Protein AF-A0A3N9WUT8-F1 (afdb_monomer_lite)

Foldseek 3Di:
DPDLCVVCVVVVHDADPLLVQLCCCCPVVVDDLCVSCVVVVHDSVRSVVNVVVRVVVSVVVVVVVVPCPPPNDDPPPPPPPDPDPDDD

Structure (mmCIF, N/CA/C/O backbone):
data_AF-A0A3N9WUT8-F1
#
_entry.id   AF-A0A3N9WUT8-F1
#
loop_
_atom_site.group_PDB
_atom_site.id
_atom_site.type_symbol
_atom_site.label_atom_id
_atom_site.label_alt_id
_atom_site.label_comp_id
_atom_site.label_asym_id
_atom_site.label_entity_id
_atom_site.label_seq_id
_atom_site.pdbx_PDB_ins_code
_atom_site.Cartn_x
_atom_site.Cartn_y
_atom_site.Cartn_z
_atom_site.occupancy
_atom_site.B_iso_or_equiv
_atom_site.auth_seq_id
_atom_site.auth_comp_id
_atom_site.auth_asym_id
_atom_site.auth_atom_id
_atom_site.pdbx_PDB_model_num
ATOM 1 N N . MET A 1 1 ? -8.727 -4.431 -18.748 1.00 44.34 1 MET A N 1
ATOM 2 C CA . MET A 1 1 ? -7.725 -3.756 -17.894 1.00 44.34 1 MET A CA 1
ATOM 3 C C . MET A 1 1 ? -6.952 -4.808 -17.095 1.00 44.34 1 MET A C 1
ATOM 5 O O . MET A 1 1 ? -7.151 -4.944 -15.900 1.00 44.34 1 MET A O 1
ATOM 9 N N . GLN A 1 2 ? -6.110 -5.581 -17.779 1.00 49.28 2 GLN A N 1
ATOM 10 C CA . GLN A 1 2 ? -5.136 -6.535 -17.226 1.00 49.28 2 GLN A CA 1
ATOM 11 C C . GLN A 1 2 ? -3.784 -6.049 -17.745 1.00 49.28 2 GLN A C 1
ATOM 13 O O . GLN A 1 2 ? -3.698 -5.716 -18.924 1.00 49.28 2 GLN A O 1
ATOM 18 N N . GLY A 1 3 ? -2.774 -5.887 -16.903 1.00 53.66 3 GLY A N 1
ATOM 19 C CA . GLY A 1 3 ? -1.489 -5.365 -17.379 1.00 53.66 3 GLY A CA 1
ATOM 20 C C . GLY A 1 3 ? -0.564 -4.943 -16.254 1.00 53.66 3 GLY A C 1
ATOM 21 O O . GLY A 1 3 ? 0.594 -5.320 -16.238 1.00 53.66 3 GLY A O 1
ATOM 22 N N . MET A 1 4 ? -1.082 -4.253 -15.238 1.00 50.62 4 MET A N 1
ATOM 23 C CA . MET A 1 4 ? -0.220 -3.705 -14.186 1.00 50.62 4 MET A CA 1
ATOM 24 C C . MET A 1 4 ? 0.156 -4.743 -13.118 1.00 50.62 4 MET A C 1
ATOM 26 O O . MET A 1 4 ? 1.312 -4.832 -12.723 1.00 50.62 4 MET A O 1
ATOM 30 N N . ALA A 1 5 ? -0.804 -5.556 -12.662 1.00 55.00 5 ALA A N 1
ATOM 31 C CA . ALA A 1 5 ? -0.534 -6.636 -11.707 1.00 55.00 5 ALA A CA 1
ATOM 32 C C . ALA A 1 5 ? 0.263 -7.788 -12.349 1.00 55.00 5 ALA A C 1
ATOM 34 O O . ALA A 1 5 ? 1.123 -8.372 -11.690 1.00 55.00 5 ALA A O 1
ATOM 35 N N . ASP A 1 6 ? 0.009 -8.056 -13.635 1.00 57.34 6 ASP A N 1
ATOM 36 C CA . ASP A 1 6 ? 0.669 -9.102 -14.425 1.00 57.34 6 ASP A CA 1
ATOM 37 C C . ASP A 1 6 ? 2.150 -8.789 -14.698 1.00 57.34 6 ASP A C 1
ATOM 39 O O . ASP A 1 6 ? 2.994 -9.684 -14.677 1.00 57.34 6 ASP A O 1
ATOM 43 N N . ASP A 1 7 ? 2.496 -7.512 -14.879 1.00 58.34 7 ASP A N 1
ATOM 44 C CA . ASP A 1 7 ? 3.878 -7.073 -15.101 1.00 58.34 7 ASP A CA 1
ATOM 45 C C . ASP A 1 7 ? 4.778 -7.289 -13.869 1.00 58.34 7 ASP A C 1
ATOM 47 O O . ASP A 1 7 ? 5.964 -7.617 -13.990 1.00 58.34 7 ASP A O 1
ATOM 51 N N . PHE A 1 8 ? 4.219 -7.162 -12.662 1.00 58.91 8 PHE A N 1
ATOM 52 C CA . PHE A 1 8 ? 4.940 -7.418 -11.413 1.00 58.91 8 PHE A CA 1
ATOM 53 C C . PHE A 1 8 ? 5.166 -8.914 -11.171 1.00 58.91 8 PHE A C 1
ATOM 55 O O . PHE A 1 8 ? 6.281 -9.332 -10.834 1.00 58.91 8 PHE A O 1
ATOM 62 N N . THR A 1 9 ? 4.140 -9.740 -11.394 1.00 60.06 9 THR A N 1
ATOM 63 C CA . THR A 1 9 ? 4.261 -11.203 -11.312 1.00 60.06 9 THR A CA 1
ATOM 64 C C . THR A 1 9 ? 5.209 -11.753 -12.376 1.00 60.06 9 THR A C 1
ATOM 66 O O . THR A 1 9 ? 6.034 -12.606 -12.044 1.00 60.06 9 THR A O 1
ATOM 69 N N . ALA A 1 10 ? 5.189 -11.221 -13.601 1.00 57.56 10 ALA A N 1
ATOM 70 C CA . ALA A 1 10 ? 6.124 -11.589 -14.667 1.00 57.56 10 ALA A CA 1
ATOM 71 C C . ALA A 1 10 ? 7.589 -11.233 -14.339 1.00 57.56 10 ALA A C 1
ATOM 73 O O . ALA A 1 10 ? 8.507 -11.951 -14.734 1.00 57.56 10 ALA A O 1
ATOM 74 N N . ALA A 1 11 ? 7.825 -10.164 -13.569 1.00 58.97 11 ALA A N 1
ATOM 75 C CA . ALA A 1 11 ? 9.151 -9.775 -13.082 1.00 58.97 11 ALA A CA 1
ATOM 76 C C . ALA A 1 11 ? 9.603 -10.530 -11.810 1.00 58.97 11 ALA A C 1
ATOM 78 O O . ALA A 1 11 ? 10.662 -10.220 -11.257 1.00 58.97 11 ALA A O 1
ATOM 79 N N . GLY A 1 12 ? 8.806 -11.482 -11.308 1.00 59.75 12 GLY A N 1
ATOM 80 C CA . GLY A 1 12 ? 9.089 -12.225 -10.075 1.00 59.75 12 GLY A CA 1
ATOM 81 C C . GLY A 1 12 ? 9.020 -11.376 -8.799 1.00 59.75 12 GLY A C 1
ATOM 82 O O . GLY A 1 12 ? 9.499 -11.805 -7.749 1.00 59.75 12 GLY A O 1
ATOM 83 N N . ARG A 1 13 ? 8.444 -10.168 -8.861 1.00 67.12 13 ARG A N 1
ATOM 84 C CA . ARG A 1 13 ? 8.321 -9.253 -7.718 1.00 67.12 13 ARG A CA 1
ATOM 85 C C . ARG A 1 13 ? 6.862 -9.139 -7.303 1.00 67.12 13 ARG A C 1
ATOM 87 O O . ARG A 1 13 ? 6.053 -8.567 -8.019 1.00 67.12 13 ARG A O 1
ATOM 94 N N . ARG A 1 14 ? 6.519 -9.640 -6.116 1.00 76.12 14 ARG A N 1
ATOM 95 C CA . ARG A 1 14 ? 5.182 -9.448 -5.540 1.00 76.12 14 ARG A CA 1
ATOM 96 C C . ARG A 1 14 ? 5.109 -8.116 -4.797 1.00 76.12 14 ARG A C 1
ATOM 98 O O . ARG A 1 14 ? 5.935 -7.856 -3.926 1.00 76.12 14 ARG A O 1
ATOM 105 N N . LEU A 1 15 ? 4.120 -7.296 -5.142 1.00 82.12 15 LEU A N 1
ATOM 106 C CA . LEU A 1 15 ? 3.734 -6.136 -4.340 1.00 82.12 15 LEU A CA 1
ATOM 107 C C . LEU A 1 15 ? 2.949 -6.589 -3.106 1.00 82.12 15 LEU A C 1
ATOM 109 O O . LEU A 1 15 ? 2.281 -7.623 -3.144 1.00 82.12 15 LEU A O 1
ATOM 113 N N . ASP A 1 16 ? 3.037 -5.815 -2.024 1.00 89.06 16 ASP A N 1
ATOM 114 C CA . ASP A 1 16 ? 2.275 -6.059 -0.798 1.00 89.06 16 ASP A CA 1
ATOM 115 C C . ASP A 1 16 ? 0.777 -5.805 -1.064 1.00 89.06 16 ASP A C 1
ATOM 117 O O . ASP A 1 16 ? 0.404 -4.655 -1.322 1.00 89.06 16 ASP A O 1
ATOM 121 N N . PRO A 1 17 ? -0.095 -6.830 -0.992 1.00 90.69 17 PRO A N 1
ATOM 122 C CA . PRO A 1 17 ? -1.522 -6.665 -1.265 1.00 90.69 17 PRO A CA 1
ATOM 123 C C . PRO A 1 17 ? -2.198 -5.669 -0.320 1.00 90.69 17 PRO A C 1
ATOM 125 O O . PRO A 1 17 ? -3.033 -4.882 -0.753 1.00 90.69 17 PRO A O 1
ATOM 128 N N . GLN A 1 18 ? -1.806 -5.645 0.958 1.00 93.31 18 GLN A N 1
ATOM 129 C CA . GLN A 1 18 ? -2.370 -4.692 1.920 1.00 93.31 18 GLN A CA 1
ATOM 130 C C . GLN A 1 18 ? -1.858 -3.274 1.661 1.00 93.31 18 GLN A C 1
ATOM 132 O O . GLN A 1 18 ? -2.564 -2.299 1.900 1.00 93.31 18 GLN A O 1
ATOM 137 N N . GLY A 1 19 ? -0.631 -3.145 1.158 1.00 94.69 19 GLY A N 1
ATOM 138 C CA . GLY A 1 19 ? -0.099 -1.866 0.708 1.00 94.69 19 GLY A CA 1
ATOM 139 C C . GLY A 1 19 ? -0.851 -1.312 -0.500 1.00 94.69 19 GLY A C 1
ATOM 140 O O . GLY A 1 19 ? -1.170 -0.128 -0.519 1.00 94.69 19 GLY A O 1
ATOM 141 N N . LEU A 1 20 ? -1.180 -2.168 -1.470 1.00 94.12 20 LEU A N 1
ATOM 142 C CA . LEU A 1 20 ? -1.988 -1.795 -2.633 1.00 94.12 20 LEU A CA 1
ATOM 143 C C . LEU A 1 20 ? -3.398 -1.357 -2.237 1.00 94.12 20 LEU A C 1
ATOM 145 O O . LEU A 1 20 ? -3.864 -0.324 -2.711 1.00 94.12 20 LEU A O 1
ATOM 149 N N . GLU A 1 21 ? -4.037 -2.091 -1.329 1.00 95.44 21 GLU A N 1
ATOM 150 C CA . GLU A 1 21 ? -5.362 -1.749 -0.806 1.00 95.44 21 GLU A CA 1
ATOM 151 C C . GLU A 1 21 ? -5.360 -0.378 -0.107 1.00 95.44 21 GLU A C 1
ATOM 153 O O . GLU A 1 21 ? -6.225 0.459 -0.359 1.00 95.44 21 GLU A O 1
ATOM 158 N N . LEU A 1 22 ? -4.339 -0.095 0.713 1.00 96.88 22 LEU A N 1
ATOM 159 C CA . LEU A 1 22 ? -4.168 1.215 1.352 1.00 96.88 22 LEU A CA 1
ATOM 160 C C . LEU A 1 22 ? -3.998 2.349 0.331 1.00 96.88 22 LEU A C 1
ATOM 162 O O . LEU A 1 22 ? -4.531 3.442 0.531 1.00 96.88 22 LEU A O 1
ATOM 166 N N . ILE A 1 23 ? -3.257 2.119 -0.756 1.00 95.19 23 ILE A N 1
ATOM 167 C CA . ILE A 1 23 ? -3.096 3.105 -1.834 1.00 95.19 23 ILE A CA 1
ATOM 168 C C . ILE A 1 23 ? -4.437 3.337 -2.538 1.00 95.19 23 ILE A C 1
ATOM 170 O O . ILE A 1 23 ? -4.816 4.489 -2.736 1.00 95.19 23 ILE A O 1
ATOM 174 N N . ALA A 1 24 ? -5.164 2.271 -2.881 1.00 94.94 24 ALA A N 1
ATOM 175 C CA . ALA A 1 24 ? -6.448 2.362 -3.571 1.00 94.94 24 ALA A CA 1
ATOM 176 C C . ALA A 1 24 ? -7.463 3.181 -2.762 1.00 94.94 24 ALA A C 1
ATOM 178 O O . ALA A 1 24 ? -7.955 4.197 -3.252 1.00 94.94 24 ALA A O 1
ATOM 179 N N . ARG A 1 25 ? -7.672 2.828 -1.490 1.00 95.62 25 ARG A N 1
ATOM 180 C CA . ARG A 1 25 ? -8.628 3.524 -0.617 1.00 95.62 25 ARG A CA 1
ATOM 181 C C . ARG A 1 25 ? -8.284 4.995 -0.401 1.00 95.62 25 ARG A C 1
ATOM 183 O O . ARG A 1 25 ? -9.161 5.854 -0.388 1.00 95.62 25 ARG A O 1
ATOM 190 N N . THR A 1 26 ? -6.998 5.316 -0.253 1.00 94.56 26 THR A N 1
ATOM 191 C CA . THR A 1 26 ? -6.583 6.697 0.043 1.00 94.56 26 THR A CA 1
ATOM 192 C C . THR A 1 26 ? -6.483 7.589 -1.193 1.00 94.56 26 THR A C 1
ATOM 194 O O . THR A 1 26 ? -6.772 8.781 -1.095 1.00 94.56 26 THR A O 1
ATOM 197 N N . LEU A 1 27 ? -6.097 7.055 -2.358 1.00 91.19 27 LEU A N 1
ATOM 198 C CA . LEU A 1 27 ? -5.945 7.849 -3.584 1.00 91.19 27 LEU A CA 1
ATOM 199 C C . LEU A 1 27 ? -7.182 7.840 -4.483 1.00 91.19 27 LEU A C 1
ATOM 201 O O . LEU A 1 27 ? -7.490 8.870 -5.082 1.00 91.19 27 LEU A O 1
ATOM 205 N N . LEU A 1 28 ? -7.868 6.702 -4.611 1.00 90.31 28 LEU A N 1
ATOM 206 C CA . LEU A 1 28 ? -9.017 6.557 -5.510 1.00 90.31 28 LEU A CA 1
ATOM 207 C C . LEU A 1 28 ? -10.314 6.888 -4.777 1.00 90.31 28 LEU A C 1
ATOM 209 O O . LEU A 1 28 ? -11.061 7.758 -5.223 1.00 90.31 28 LEU A O 1
ATOM 213 N N . ASP A 1 29 ? -10.517 6.276 -3.611 1.00 91.44 29 ASP A N 1
ATOM 21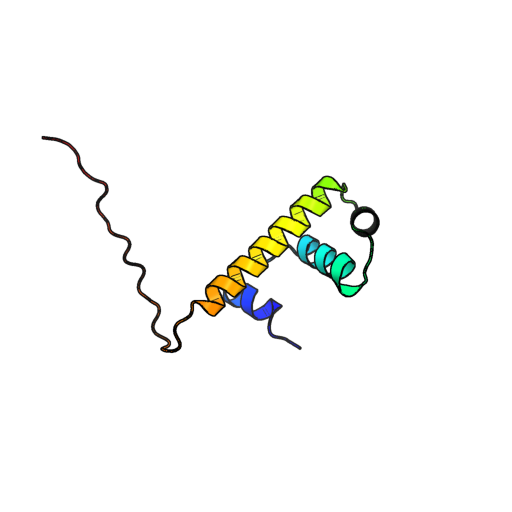4 C CA . ASP A 1 29 ? -11.748 6.450 -2.829 1.00 91.44 29 ASP A CA 1
ATOM 215 C C . ASP A 1 29 ? -11.701 7.689 -1.920 1.00 91.44 29 ASP A C 1
ATOM 217 O O . ASP A 1 29 ? -12.698 8.061 -1.305 1.00 91.44 29 ASP A O 1
ATOM 221 N N . ARG A 1 30 ? -10.543 8.370 -1.866 1.00 92.00 30 ARG A N 1
ATOM 222 C CA . ARG A 1 30 ? -10.276 9.570 -1.049 1.00 92.00 30 ARG A CA 1
ATOM 223 C C . ARG A 1 30 ? -10.546 9.369 0.446 1.00 92.00 30 ARG A C 1
ATOM 225 O O . ARG A 1 30 ? -10.770 10.341 1.169 1.00 92.00 30 ARG A O 1
ATOM 232 N N . GLN A 1 31 ? -10.499 8.124 0.911 1.00 93.88 31 GLN A N 1
ATOM 233 C CA . GLN A 1 31 ? -10.648 7.784 2.318 1.00 93.88 31 GLN A CA 1
ATOM 234 C C . GLN A 1 31 ? -9.449 8.320 3.114 1.00 93.88 31 GLN A C 1
ATOM 236 O O . GLN A 1 31 ? -8.312 8.357 2.626 1.00 93.88 31 GLN A O 1
ATOM 241 N N . GLN A 1 32 ? -9.674 8.719 4.366 1.00 96.88 32 GLN A N 1
ATOM 242 C CA . GLN A 1 32 ? -8.563 9.067 5.248 1.00 96.88 32 GLN A CA 1
ATOM 243 C C . GLN A 1 32 ? -7.744 7.815 5.586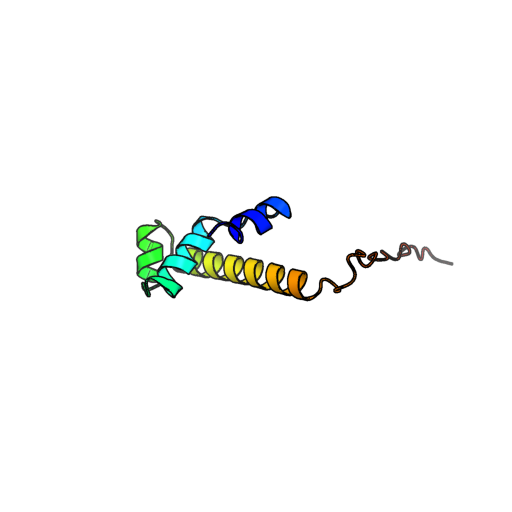 1.00 96.88 32 GLN A C 1
ATOM 245 O O . GLN A 1 32 ? -8.290 6.740 5.824 1.00 96.88 32 GLN A O 1
ATOM 250 N N . LEU A 1 33 ? -6.415 7.956 5.666 1.00 94.25 33 LEU A N 1
ATOM 251 C CA . LEU A 1 33 ? -5.517 6.833 5.973 1.00 94.25 33 LEU A CA 1
ATOM 252 C C . LEU A 1 33 ? -5.847 6.171 7.320 1.00 94.25 33 LEU A C 1
ATOM 254 O O . LEU A 1 33 ? -5.674 4.967 7.466 1.00 94.25 33 LEU A O 1
ATOM 258 N N . THR A 1 34 ? -6.308 6.951 8.297 1.00 97.06 34 THR A N 1
ATOM 259 C CA . THR A 1 34 ? -6.714 6.467 9.624 1.00 97.06 34 THR A CA 1
ATOM 260 C C . THR A 1 34 ? -7.913 5.526 9.557 1.00 97.06 34 THR A C 1
ATOM 262 O O . THR A 1 34 ? -7.933 4.516 10.251 1.00 97.06 34 THR A O 1
ATOM 265 N N . GLU A 1 35 ? -8.878 5.837 8.699 1.00 97.00 35 GLU A N 1
ATOM 266 C CA . GLU A 1 35 ? -10.096 5.058 8.487 1.00 97.00 35 GLU A CA 1
ATOM 267 C C . GLU A 1 35 ? -9.779 3.765 7.723 1.00 97.00 35 GLU A C 1
ATOM 269 O O . GLU A 1 35 ? -10.070 2.674 8.202 1.00 97.00 35 GLU A O 1
ATOM 274 N N . ALA A 1 36 ? -9.011 3.869 6.632 1.00 96.50 36 ALA A N 1
ATOM 275 C CA . ALA A 1 36 ? -8.522 2.705 5.894 1.00 96.50 36 ALA A CA 1
AT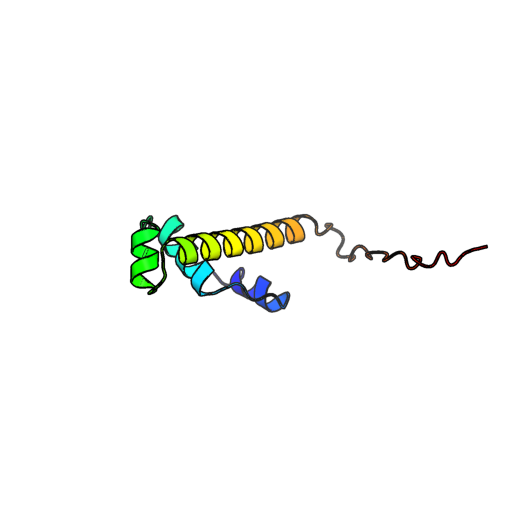OM 276 C C . ALA A 1 36 ? -7.651 1.776 6.767 1.00 96.50 36 ALA A C 1
ATOM 278 O O . ALA A 1 36 ? -7.686 0.556 6.618 1.00 96.50 36 ALA A O 1
ATOM 279 N N . ALA A 1 37 ? -6.855 2.336 7.686 1.00 96.88 37 ALA A N 1
ATOM 280 C CA . ALA A 1 37 ? -6.062 1.555 8.631 1.00 96.88 37 ALA A CA 1
ATOM 281 C C . ALA A 1 37 ? -6.949 0.791 9.623 1.00 96.88 37 ALA A C 1
ATOM 283 O O . ALA A 1 37 ? -6.692 -0.388 9.870 1.00 96.88 37 ALA A O 1
ATOM 284 N N . ALA A 1 38 ? -7.990 1.441 10.152 1.00 97.19 38 ALA A N 1
ATOM 285 C CA . ALA A 1 38 ? -8.943 0.818 11.064 1.00 97.19 38 ALA A CA 1
ATOM 286 C C . ALA A 1 38 ? -9.684 -0.347 10.392 1.00 97.19 38 ALA A C 1
ATOM 288 O O . ALA A 1 38 ? -9.722 -1.441 10.955 1.00 97.19 38 ALA A O 1
ATOM 289 N N . ASP A 1 39 ? -10.164 -0.154 9.161 1.00 96.38 39 ASP A N 1
ATOM 290 C CA . ASP A 1 39 ? -10.854 -1.193 8.385 1.00 96.38 39 ASP A CA 1
ATOM 291 C C . ASP A 1 39 ? -9.977 -2.426 8.123 1.00 96.38 39 ASP A C 1
ATOM 293 O O . ASP A 1 39 ? -10.467 -3.551 8.035 1.00 96.38 39 ASP A O 1
ATOM 297 N N . LEU A 1 40 ? -8.665 -2.219 7.991 1.00 94.75 40 LEU A N 1
ATOM 298 C CA . LEU A 1 40 ? -7.687 -3.280 7.747 1.00 94.75 40 LEU A CA 1
ATOM 299 C C . LEU A 1 40 ? -7.083 -3.858 9.037 1.00 94.75 40 LEU A C 1
ATOM 301 O O . LEU A 1 40 ? -6.199 -4.714 8.959 1.00 94.75 40 LEU A O 1
ATOM 305 N N . GLY A 1 41 ? -7.527 -3.403 10.213 1.00 96.81 41 GLY A N 1
ATOM 306 C CA . GLY A 1 41 ? -7.008 -3.852 11.507 1.00 96.81 41 GLY A CA 1
ATOM 307 C C . GLY A 1 41 ? -5.539 -3.482 11.741 1.00 96.81 41 GLY A C 1
ATOM 308 O O . GLY A 1 41 ? -4.810 -4.213 12.412 1.00 96.81 41 GLY A O 1
ATOM 309 N N . LEU A 1 42 ? -5.076 -2.373 11.161 1.00 95.88 42 LEU A N 1
ATOM 310 C CA . LEU A 1 42 ? -3.701 -1.889 11.262 1.00 95.88 42 LEU A CA 1
ATOM 311 C C . LEU A 1 42 ? -3.613 -0.674 12.184 1.00 95.88 42 LEU A C 1
ATOM 313 O O . LEU A 1 42 ? -4.497 0.180 12.216 1.00 95.88 42 LEU A O 1
ATOM 317 N N . SER A 1 43 ? -2.480 -0.530 12.876 1.00 98.00 43 SER A N 1
ATOM 318 C CA . SER A 1 43 ? -2.145 0.764 13.468 1.00 98.00 43 SER A CA 1
ATOM 319 C C . SER A 1 43 ? -1.876 1.790 12.365 1.00 98.00 43 SER A C 1
ATOM 321 O O . SER A 1 43 ? -1.374 1.453 11.288 1.00 98.00 43 SER A O 1
ATOM 323 N N . VAL A 1 44 ? -2.161 3.063 12.645 1.00 96.94 44 VAL A N 1
ATOM 324 C CA . VAL A 1 44 ? -1.963 4.158 11.680 1.00 96.94 44 VAL A CA 1
ATOM 325 C C . VAL A 1 44 ? -0.503 4.235 11.212 1.00 96.94 44 VAL A C 1
ATOM 327 O O . VAL A 1 44 ? -0.243 4.393 10.021 1.00 96.94 44 VAL A O 1
ATOM 330 N N . ASP A 1 45 ? 0.461 4.046 12.121 1.00 97.75 45 ASP A N 1
ATOM 331 C CA . ASP A 1 45 ? 1.893 4.022 11.787 1.00 97.75 45 ASP A CA 1
ATOM 332 C C . ASP A 1 45 ? 2.264 2.831 10.882 1.00 97.75 45 ASP A C 1
ATOM 334 O O . ASP A 1 45 ? 2.995 2.994 9.899 1.00 97.75 45 ASP A O 1
ATOM 338 N N . ALA A 1 46 ? 1.723 1.638 11.157 1.00 97.44 46 ALA A N 1
ATOM 339 C CA . ALA A 1 46 ? 1.950 0.465 10.317 1.00 97.44 46 ALA A CA 1
ATOM 340 C C . ALA A 1 46 ? 1.357 0.657 8.914 1.00 97.44 46 ALA A C 1
ATOM 342 O O . ALA A 1 46 ? 2.032 0.366 7.922 1.00 97.44 46 ALA A O 1
ATOM 343 N N . ALA A 1 47 ? 0.139 1.198 8.826 1.00 97.44 47 ALA A N 1
ATOM 344 C CA . ALA A 1 47 ? -0.514 1.526 7.565 1.00 97.44 47 ALA A CA 1
ATOM 345 C C . ALA A 1 47 ? 0.298 2.554 6.765 1.00 97.44 47 ALA A C 1
ATOM 347 O O . ALA A 1 47 ? 0.592 2.324 5.592 1.00 97.44 47 ALA A O 1
ATOM 348 N N . TYR A 1 48 ? 0.761 3.632 7.407 1.00 96.56 48 TYR A N 1
ATOM 349 C CA . TYR A 1 48 ? 1.610 4.638 6.768 1.00 96.56 48 TYR A CA 1
ATOM 350 C C . TYR A 1 48 ? 2.897 4.030 6.197 1.00 96.56 48 TYR A C 1
ATOM 352 O O . TYR A 1 48 ? 3.190 4.175 5.008 1.00 96.56 48 TYR A O 1
ATOM 360 N N . LYS A 1 49 ? 3.653 3.287 7.016 1.00 96.75 49 LYS A N 1
ATOM 361 C CA . LYS A 1 49 ? 4.918 2.660 6.597 1.00 96.75 49 LYS A CA 1
ATOM 362 C C . LYS A 1 49 ? 4.724 1.639 5.482 1.00 96.75 49 LYS A C 1
ATOM 364 O O . LYS A 1 49 ? 5.611 1.479 4.643 1.00 96.75 49 LYS A O 1
ATOM 369 N N . ARG A 1 50 ? 3.618 0.898 5.506 1.00 96.19 50 ARG A N 1
ATOM 370 C CA . ARG A 1 50 ? 3.301 -0.124 4.507 1.00 96.19 50 ARG A CA 1
ATOM 371 C C . ARG A 1 50 ? 2.881 0.501 3.181 1.00 96.19 50 ARG A C 1
ATOM 373 O O . ARG A 1 50 ? 3.419 0.118 2.141 1.00 96.19 50 ARG A O 1
ATOM 380 N N . ARG A 1 51 ? 1.997 1.501 3.225 1.00 94.81 51 ARG A N 1
ATOM 381 C CA . ARG A 1 51 ? 1.601 2.287 2.055 1.00 94.81 51 ARG A CA 1
ATOM 382 C C . ARG A 1 51 ? 2.832 2.903 1.388 1.00 94.81 51 ARG A C 1
ATOM 384 O O . ARG A 1 51 ? 3.085 2.626 0.221 1.00 94.81 51 ARG A O 1
ATOM 391 N N . ARG A 1 52 ? 3.663 3.614 2.157 1.00 94.44 52 ARG A N 1
ATOM 392 C CA . ARG A 1 52 ? 4.883 4.264 1.657 1.00 94.44 52 ARG A CA 1
ATOM 393 C C . ARG A 1 52 ? 5.856 3.286 0.990 1.00 94.44 52 ARG A C 1
ATOM 395 O O . ARG A 1 52 ? 6.303 3.536 -0.122 1.00 94.44 52 ARG A O 1
ATOM 402 N N . ARG A 1 53 ? 6.154 2.145 1.626 1.00 93.75 53 ARG A N 1
ATOM 403 C CA . ARG A 1 53 ? 7.029 1.110 1.033 1.00 93.75 53 ARG A CA 1
ATOM 404 C C . ARG A 1 53 ? 6.479 0.561 -0.284 1.00 93.75 53 ARG A C 1
ATOM 406 O O . ARG A 1 53 ? 7.245 0.239 -1.188 1.00 93.75 53 ARG A O 1
ATOM 413 N N . THR A 1 54 ? 5.159 0.453 -0.390 1.00 93.06 54 THR A N 1
ATOM 414 C CA . THR A 1 54 ? 4.495 -0.036 -1.603 1.00 93.06 54 THR A CA 1
ATOM 415 C C . THR A 1 54 ? 4.541 1.009 -2.715 1.00 93.06 54 THR A C 1
ATOM 417 O O . THR A 1 54 ? 4.868 0.666 -3.848 1.00 93.06 54 THR A O 1
ATOM 420 N N . GLU A 1 55 ? 4.320 2.286 -2.395 1.00 91.56 55 GLU A N 1
ATOM 421 C CA . GLU A 1 55 ? 4.499 3.405 -3.332 1.00 91.56 55 GLU A CA 1
ATOM 422 C C . GLU A 1 55 ? 5.943 3.476 -3.853 1.00 91.56 55 GLU A C 1
ATOM 424 O O . GLU A 1 55 ? 6.161 3.586 -5.059 1.00 91.56 55 GLU A O 1
ATOM 429 N N . GLU A 1 56 ? 6.934 3.329 -2.970 1.00 90.56 56 GLU A N 1
ATOM 430 C CA . GLU A 1 56 ? 8.357 3.288 -3.332 1.00 90.56 56 GLU A CA 1
ATOM 431 C C . GLU A 1 56 ? 8.679 2.097 -4.254 1.00 90.56 56 GLU A C 1
ATOM 433 O O . GLU A 1 56 ? 9.397 2.255 -5.244 1.00 90.56 56 GLU A O 1
ATOM 438 N N . ALA A 1 57 ? 8.115 0.914 -3.988 1.00 87.50 57 ALA A N 1
ATOM 439 C CA . ALA A 1 57 ? 8.289 -0.263 -4.840 1.00 87.50 57 ALA A CA 1
ATOM 440 C C . ALA A 1 57 ? 7.673 -0.073 -6.237 1.00 87.50 57 ALA A C 1
ATOM 442 O O . ALA A 1 57 ? 8.289 -0.453 -7.239 1.00 87.50 57 ALA A O 1
ATOM 443 N N . ILE A 1 58 ? 6.492 0.549 -6.311 1.00 87.06 58 ILE A N 1
ATOM 444 C CA . ILE A 1 58 ? 5.831 0.903 -7.572 1.00 87.06 58 ILE A CA 1
ATOM 445 C C . ILE A 1 58 ? 6.684 1.912 -8.346 1.00 87.06 58 ILE A C 1
ATOM 447 O O . ILE A 1 58 ? 7.020 1.676 -9.507 1.00 87.06 58 ILE A O 1
ATOM 451 N N . ALA A 1 59 ? 7.106 2.998 -7.698 1.00 85.69 59 ALA A N 1
ATOM 452 C CA . ALA A 1 59 ? 7.940 4.024 -8.316 1.00 85.69 59 ALA A CA 1
ATOM 453 C C . ALA A 1 59 ? 9.267 3.448 -8.838 1.00 85.69 59 ALA A C 1
ATOM 455 O O . ALA A 1 59 ? 9.681 3.759 -9.957 1.00 85.69 59 ALA A O 1
ATOM 456 N N . ALA A 1 60 ? 9.910 2.561 -8.072 1.00 83.88 60 ALA A N 1
ATOM 457 C CA . ALA A 1 60 ? 11.137 1.888 -8.485 1.00 83.88 60 ALA A CA 1
ATOM 458 C C . ALA A 1 60 ? 10.926 1.009 -9.728 1.00 83.88 60 ALA A C 1
ATOM 460 O O . ALA A 1 60 ? 11.761 1.024 -10.633 1.00 83.88 60 ALA A O 1
ATOM 461 N N . PHE A 1 61 ? 9.812 0.276 -9.806 1.00 80.38 61 PHE A N 1
ATOM 462 C CA . PHE A 1 61 ? 9.477 -0.533 -10.979 1.00 80.38 61 PHE A CA 1
ATOM 463 C C . PHE A 1 61 ? 9.298 0.327 -12.235 1.00 80.38 61 PHE A C 1
ATOM 465 O O . PHE A 1 61 ? 9.934 0.054 -13.253 1.00 80.38 61 PHE A 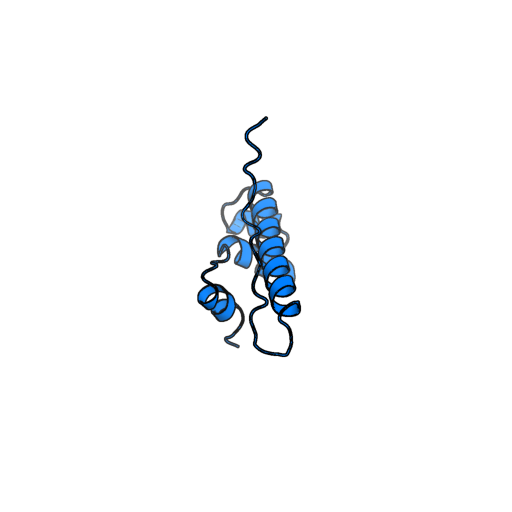O 1
ATOM 472 N N . TYR A 1 62 ? 8.521 1.411 -12.152 1.00 73.50 62 TYR A N 1
ATOM 473 C CA . TYR A 1 62 ? 8.328 2.327 -13.282 1.00 73.50 62 TYR A CA 1
ATOM 474 C C . TYR A 1 62 ? 9.615 3.040 -13.697 1.00 73.50 62 TYR A C 1
ATOM 476 O O . TYR A 1 62 ? 9.881 3.181 -14.890 1.00 73.50 62 TYR A O 1
ATOM 484 N N . CYS A 1 63 ? 10.468 3.417 -12.742 1.00 72.56 63 CYS A N 1
ATOM 485 C CA . CYS A 1 63 ? 11.792 3.961 -13.044 1.00 72.56 63 CYS A CA 1
ATOM 486 C C . CYS A 1 63 ? 12.689 2.953 -13.785 1.00 72.56 63 CYS A C 1
ATOM 488 O O . CYS A 1 63 ? 13.469 3.349 -14.652 1.00 72.56 63 CYS A O 1
ATOM 490 N N . ILE A 1 64 ? 12.596 1.658 -13.467 1.00 60.47 64 ILE A N 1
ATOM 491 C CA . ILE A 1 64 ? 13.327 0.594 -14.171 1.00 60.47 64 ILE A CA 1
ATOM 492 C C . ILE A 1 64 ? 12.740 0.372 -15.570 1.00 60.47 64 ILE A C 1
ATOM 494 O O . ILE A 1 64 ? 13.498 0.292 -16.537 1.00 60.47 64 ILE A O 1
ATOM 498 N N . ALA A 1 65 ? 11.411 0.326 -15.698 1.00 59.00 65 ALA A N 1
ATOM 499 C CA . ALA A 1 65 ? 10.731 0.181 -16.983 1.00 59.00 65 ALA A CA 1
ATOM 500 C C . ALA A 1 65 ? 11.050 1.349 -17.936 1.00 59.00 65 ALA A C 1
ATOM 502 O O . ALA A 1 65 ? 11.351 1.117 -19.104 1.00 59.00 65 ALA A O 1
ATOM 503 N N . GLY A 1 66 ? 11.100 2.585 -17.427 1.00 56.75 66 GLY A N 1
ATOM 504 C CA . GLY A 1 66 ? 11.479 3.776 -18.197 1.00 56.75 66 GLY A CA 1
ATOM 505 C C . GLY A 1 66 ? 12.959 3.835 -18.603 1.00 56.75 66 GLY A C 1
ATOM 506 O O . GLY A 1 66 ? 13.310 4.551 -19.536 1.00 56.75 66 GLY A O 1
ATOM 507 N N . ARG A 1 67 ? 13.841 3.064 -17.949 1.00 55.72 67 ARG A N 1
ATOM 508 C CA . ARG A 1 67 ? 15.259 2.921 -18.336 1.00 55.72 67 ARG A CA 1
ATOM 509 C C . ARG A 1 67 ? 15.509 1.795 -19.339 1.00 55.72 67 ARG A C 1
ATOM 511 O O . ARG A 1 67 ? 16.666 1.577 -19.705 1.00 55.72 67 ARG A O 1
ATOM 518 N N . ARG A 1 68 ? 14.479 1.062 -19.774 1.00 50.00 68 ARG A N 1
ATOM 519 C CA . ARG A 1 68 ? 14.624 0.004 -20.779 1.00 50.00 68 ARG A CA 1
ATOM 520 C C . ARG A 1 68 ? 14.945 0.669 -22.130 1.00 50.00 68 ARG A C 1
ATOM 522 O O . ARG A 1 68 ? 14.101 1.396 -22.648 1.00 50.00 68 ARG A O 1
ATOM 529 N N . PRO A 1 69 ? 16.158 0.500 -22.692 1.00 47.62 69 PRO A N 1
ATOM 530 C CA . PRO A 1 69 ? 16.485 1.102 -23.979 1.00 47.62 69 PRO A CA 1
ATOM 531 C C . PRO A 1 69 ? 15.572 0.523 -25.070 1.00 47.62 69 PRO A C 1
ATOM 533 O O . PRO A 1 69 ? 15.235 -0.659 -25.038 1.00 47.62 69 PRO A O 1
ATOM 536 N N . ALA A 1 70 ? 15.177 1.358 -26.036 1.00 54.38 70 ALA A N 1
ATOM 537 C CA . ALA A 1 70 ? 14.275 0.989 -27.136 1.00 54.38 70 ALA A CA 1
ATOM 538 C C . ALA A 1 70 ? 14.815 -0.149 -28.026 1.00 54.38 70 ALA A C 1
ATOM 540 O O . ALA A 1 70 ? 14.058 -0.814 -28.727 1.00 54.38 70 ALA A O 1
ATOM 541 N N . SER A 1 71 ? 16.120 -0.413 -27.982 1.00 59.12 71 SER A N 1
ATOM 542 C CA . SER A 1 71 ? 16.693 -1.643 -28.510 1.00 59.12 71 SER A CA 1
ATOM 543 C C . SER A 1 71 ? 16.583 -2.713 -27.425 1.00 59.12 71 SER A C 1
ATOM 545 O O . SER A 1 71 ? 17.168 -2.566 -26.359 1.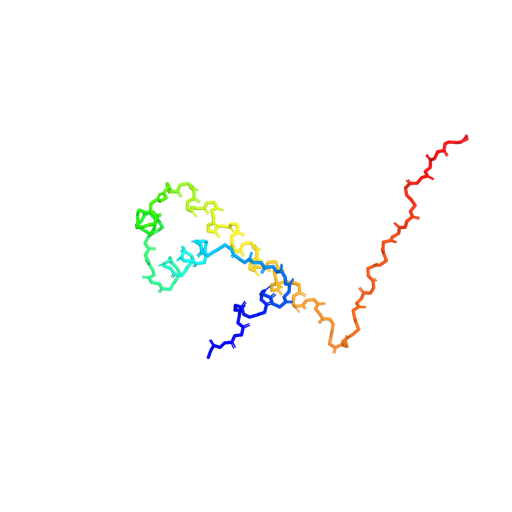00 59.12 71 SER A O 1
ATOM 547 N N . GLY A 1 72 ? 15.847 -3.802 -27.661 1.00 51.19 72 GLY A N 1
ATOM 548 C CA . GLY A 1 72 ? 15.608 -4.900 -26.705 1.00 51.19 72 GLY A CA 1
ATOM 549 C C . GLY A 1 72 ? 16.846 -5.678 -26.222 1.00 51.19 72 GLY A C 1
ATOM 550 O O . GLY A 1 72 ? 16.742 -6.845 -25.858 1.00 51.19 72 GLY A O 1
ATOM 551 N N . ARG A 1 73 ? 18.033 -5.070 -26.212 1.00 47.53 73 ARG A N 1
ATOM 552 C CA . ARG A 1 73 ? 19.263 -5.632 -25.677 1.00 47.53 73 ARG A CA 1
ATOM 553 C C . ARG A 1 73 ? 19.382 -5.238 -24.209 1.00 47.53 73 ARG A C 1
ATOM 555 O O . ARG A 1 73 ? 19.602 -4.073 -23.880 1.00 47.53 73 ARG A O 1
ATOM 562 N N . ALA A 1 74 ? 19.252 -6.226 -23.325 1.00 50.88 74 ALA A N 1
ATOM 563 C CA . ALA A 1 74 ? 19.599 -6.066 -21.921 1.00 50.88 74 ALA A CA 1
ATOM 564 C C . ALA A 1 74 ? 21.013 -5.473 -21.836 1.00 50.88 74 ALA A C 1
ATOM 566 O O . ALA A 1 74 ? 21.972 -6.057 -22.348 1.00 50.88 74 ALA A O 1
ATOM 567 N N . LYS A 1 75 ? 21.140 -4.283 -21.240 1.00 47.25 75 LYS A N 1
ATOM 568 C CA . LYS A 1 75 ? 22.444 -3.683 -20.977 1.00 47.25 75 LYS A CA 1
ATOM 569 C C . LYS A 1 75 ? 23.125 -4.611 -19.977 1.00 47.25 75 LYS A C 1
ATOM 571 O O . LYS A 1 75 ? 22.707 -4.670 -18.823 1.00 47.25 75 LYS A O 1
ATOM 576 N N . ALA A 1 76 ? 24.095 -5.395 -20.446 1.00 49.72 76 ALA A N 1
ATOM 577 C CA . ALA A 1 76 ? 24.877 -6.276 -19.598 1.00 49.72 76 ALA A CA 1
ATOM 578 C C . ALA A 1 76 ? 25.458 -5.430 -18.462 1.00 49.72 76 ALA A C 1
ATOM 580 O O . ALA A 1 76 ? 26.312 -4.569 -18.687 1.00 49.72 76 ALA A O 1
ATOM 581 N N . VAL A 1 77 ? 24.938 -5.632 -17.253 1.00 54.44 77 VAL A N 1
ATOM 582 C CA . VAL A 1 77 ? 25.557 -5.125 -16.037 1.00 54.44 77 VAL A CA 1
ATOM 583 C C . VAL A 1 77 ? 26.873 -5.879 -15.938 1.00 54.44 77 VAL A C 1
ATOM 585 O O . VAL A 1 77 ? 26.900 -7.038 -15.529 1.00 54.44 77 VAL A O 1
ATOM 588 N N . ARG A 1 78 ? 27.966 -5.252 -16.383 1.00 46.19 78 ARG A N 1
ATOM 589 C CA . ARG A 1 78 ? 29.304 -5.703 -16.017 1.00 46.19 78 ARG A CA 1
ATOM 590 C C . ARG A 1 78 ? 29.383 -5.559 -14.498 1.00 46.19 78 ARG A C 1
ATOM 592 O O . ARG A 1 78 ? 29.510 -4.453 -13.988 1.00 46.19 78 ARG A O 1
ATOM 599 N N . ARG A 1 79 ? 29.222 -6.669 -13.775 1.00 47.69 79 ARG A N 1
ATOM 600 C CA . ARG A 1 79 ? 29.857 -6.805 -12.467 1.00 47.69 79 ARG A CA 1
ATOM 601 C C . ARG A 1 79 ? 31.347 -6.831 -12.767 1.00 47.69 79 ARG A C 1
ATOM 603 O O . ARG A 1 79 ? 31.811 -7.817 -13.328 1.00 47.69 79 ARG A O 1
ATOM 610 N N . ASP A 1 80 ? 32.051 -5.750 -12.462 1.00 41.94 80 ASP A N 1
ATOM 611 C CA . ASP A 1 80 ? 33.499 -5.828 -12.293 1.00 41.94 80 ASP A CA 1
ATOM 612 C C . ASP A 1 80 ? 33.783 -6.860 -11.193 1.00 41.94 80 ASP A C 1
ATOM 614 O O . ASP A 1 80 ? 33.268 -6.709 -10.079 1.00 41.94 80 ASP A O 1
ATOM 618 N N . PRO A 1 81 ? 34.544 -7.929 -11.468 1.00 46.75 81 PRO A N 1
ATOM 619 C CA . PRO A 1 81 ? 35.038 -8.815 -10.439 1.00 46.75 81 PRO A CA 1
ATOM 620 C C . PRO A 1 81 ? 36.492 -8.433 -10.162 1.00 46.75 81 PRO A C 1
ATOM 622 O O . PRO A 1 81 ? 37.376 -8.911 -10.858 1.00 46.75 81 PRO A O 1
ATOM 625 N N . ALA A 1 82 ? 36.749 -7.569 -9.181 1.00 42.19 82 ALA A N 1
ATOM 626 C CA . ALA A 1 82 ? 38.069 -7.479 -8.545 1.00 42.19 82 ALA A CA 1
ATOM 627 C C . ALA A 1 82 ? 38.028 -6.566 -7.312 1.00 42.19 82 ALA A C 1
ATOM 629 O O . ALA A 1 82 ? 38.549 -5.456 -7.315 1.00 42.19 82 ALA A O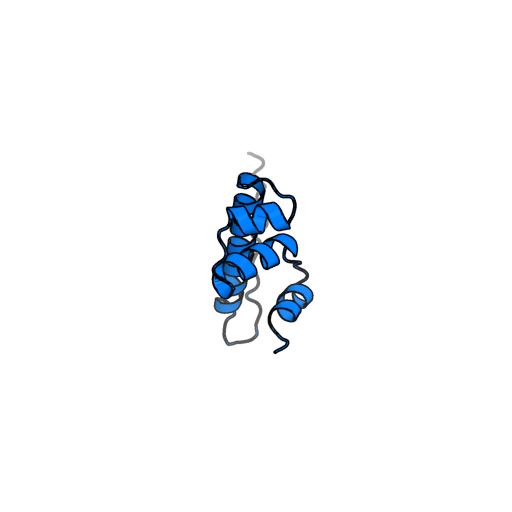 1
ATOM 630 N N . ALA A 1 83 ? 37.426 -7.058 -6.232 1.00 50.94 83 ALA A N 1
ATOM 631 C CA . ALA A 1 83 ? 37.849 -6.676 -4.890 1.00 50.94 83 ALA A CA 1
ATOM 632 C C . ALA A 1 83 ? 38.681 -7.835 -4.328 1.00 50.94 83 ALA A C 1
ATOM 634 O O . ALA A 1 83 ? 38.204 -8.601 -3.499 1.00 50.94 83 ALA A O 1
ATOM 635 N N . THR A 1 84 ? 39.911 -7.967 -4.825 1.00 52.09 84 THR A N 1
ATOM 636 C CA . THR A 1 84 ? 40.971 -8.720 -4.147 1.00 52.09 84 THR A CA 1
ATOM 637 C C . THR A 1 84 ? 42.280 -7.978 -4.384 1.00 52.09 84 THR A C 1
ATOM 639 O O . THR A 1 84 ? 43.011 -8.257 -5.327 1.00 52.09 84 THR A O 1
ATOM 642 N N . ALA A 1 85 ? 42.539 -6.969 -3.557 1.00 44.03 85 ALA A N 1
ATOM 643 C CA . ALA A 1 85 ? 43.892 -6.494 -3.311 1.00 44.03 85 ALA A CA 1
ATOM 644 C C . ALA A 1 85 ? 44.301 -7.056 -1.943 1.00 44.03 85 ALA A C 1
ATOM 646 O O . ALA A 1 85 ? 44.151 -6.400 -0.915 1.00 44.03 85 ALA A O 1
ATOM 647 N N . GLU A 1 86 ? 44.715 -8.325 -1.943 1.00 46.00 86 GLU A N 1
ATOM 648 C CA . GLU A 1 86 ? 45.651 -8.835 -0.941 1.00 46.00 86 GLU A CA 1
ATOM 649 C C . GLU A 1 86 ? 47.044 -8.278 -1.271 1.00 46.00 86 GLU A C 1
ATOM 651 O O . GLU A 1 86 ? 47.358 -8.023 -2.435 1.00 46.00 86 GLU A O 1
ATOM 656 N N . GLY A 1 87 ? 47.824 -7.989 -0.231 1.00 43.16 87 GLY A N 1
ATOM 657 C CA . GLY A 1 87 ? 48.970 -7.089 -0.292 1.00 43.16 87 GLY A CA 1
ATOM 658 C C . GLY A 1 87 ? 50.232 -7.589 -0.996 1.00 43.16 87 GLY A C 1
ATOM 659 O O . GLY A 1 87 ? 50.422 -8.777 -1.249 1.00 43.16 87 GLY A O 1
ATOM 660 N N . ALA A 1 88 ? 51.117 -6.619 -1.226 1.00 42.09 88 ALA A N 1
ATOM 661 C CA . ALA A 1 88 ? 52.571 -6.739 -1.232 1.00 42.09 88 ALA A CA 1
ATOM 662 C C . ALA A 1 88 ? 53.155 -5.385 -0.802 1.00 42.09 88 ALA A C 1
ATOM 664 O O . ALA A 1 88 ? 52.623 -4.352 -1.276 1.00 42.09 88 ALA A O 1
#

Secondary structure (DSSP, 8-state):
--SHHHHHHHTT----HHHHHHHHHHHTS---HHHHHHHTT--HHHHHHHHHHHHHHHHHHHHHHHTS-SS-----------------

Radius of gyration: 19.19 Å; chains: 1; bounding box: 64×22×42 Å

Sequence (88 aa):
MQGMADDFTAAGRRLDPQGLELIARTLLDRQQLTEAAADLGLSVDAAYKRRRRTEEAIAAFYCIAGRRPASGRAKAVRRDPAATAEGA

pLDDT: mean 74.94, std 20.89, range [41.94, 98.0]

Organism: NCBI:txid2203715